Protein AF-A0A9W6HZ97-F1 (afdb_monomer_lite)

Organism: NCBI:txid47481

Secondary structure (DSSP, 8-state):
--TTHHHHHHHHHHHTTSEEEEEETTEEEEEE-HHHHHHHSTTHHHHHHHHHHHTT--TT----------

Foldseek 3Di:
DDPPCVVVVLVVCVVVVQWDWDDDPPDIDIDGPVVVCCVVPPCPVVVVVVVCVVVVHQPVPDDPPPPDDD

Structure (mmCIF, N/CA/C/O backbone):
data_AF-A0A9W6HZ97-F1
#
_entry.id   AF-A0A9W6HZ97-F1
#
loop_
_atom_site.group_PDB
_atom_site.id
_atom_site.type_symbol
_atom_site.label_atom_id
_atom_site.label_alt_id
_atom_site.label_comp_id
_atom_site.label_asym_id
_atom_site.label_entity_id
_atom_site.label_seq_id
_atom_site.pdbx_PDB_ins_code
_atom_site.Cartn_x
_atom_site.Cartn_y
_atom_site.Cartn_z
_atom_site.occupancy
_atom_site.B_iso_or_equiv
_atom_site.auth_seq_id
_atom_site.auth_comp_id
_atom_site.auth_asym_id
_atom_site.auth_atom_id
_atom_site.pdbx_PDB_model_num
ATOM 1 N N . MET A 1 1 ? 10.590 13.467 -4.824 1.00 49.62 1 MET A N 1
ATOM 2 C CA . MET A 1 1 ? 9.157 13.443 -5.203 1.00 49.62 1 MET A CA 1
ATOM 3 C C . MET A 1 1 ? 8.371 14.399 -4.321 1.00 49.62 1 MET A C 1
ATOM 5 O O . MET A 1 1 ? 8.534 14.362 -3.106 1.00 49.62 1 MET A O 1
ATOM 9 N N . ALA A 1 2 ? 7.598 15.309 -4.920 1.00 44.91 2 ALA A N 1
ATOM 10 C CA . ALA A 1 2 ? 6.881 16.359 -4.198 1.00 44.91 2 ALA A CA 1
ATOM 11 C C . ALA A 1 2 ? 5.944 15.774 -3.122 1.00 44.91 2 ALA A C 1
ATOM 13 O O . ALA A 1 2 ? 5.239 14.793 -3.348 1.00 44.91 2 ALA A O 1
ATOM 14 N N . LYS A 1 3 ? 5.916 16.415 -1.949 1.00 52.84 3 LYS A N 1
ATOM 15 C CA . LYS A 1 3 ? 5.171 16.020 -0.736 1.00 52.84 3 LYS A CA 1
ATOM 16 C C . LYS A 1 3 ? 3.654 15.816 -0.953 1.00 52.84 3 LYS A C 1
ATOM 18 O O . LYS A 1 3 ? 2.998 15.223 -0.102 1.00 52.84 3 LYS A O 1
ATOM 23 N N . SER A 1 4 ? 3.108 16.262 -2.088 1.00 50.97 4 SER A N 1
ATOM 24 C CA . SER A 1 4 ? 1.682 16.181 -2.434 1.00 50.97 4 SER A CA 1
ATOM 25 C C . SER A 1 4 ? 1.216 14.840 -3.012 1.00 50.97 4 SER A C 1
ATOM 27 O O . SER A 1 4 ? 0.023 14.554 -2.937 1.00 50.97 4 SER A O 1
ATOM 29 N N . THR A 1 5 ? 2.091 13.984 -3.546 1.00 62.94 5 THR A N 1
ATOM 30 C CA . THR A 1 5 ? 1.634 12.744 -4.211 1.00 62.94 5 THR A CA 1
ATOM 31 C C . THR A 1 5 ? 1.480 11.572 -3.246 1.00 62.94 5 THR A C 1
ATOM 33 O O . THR A 1 5 ? 0.619 10.718 -3.436 1.00 62.94 5 THR A O 1
ATOM 36 N N . LEU A 1 6 ? 2.256 11.543 -2.161 1.00 70.19 6 LEU A N 1
ATOM 37 C CA . LEU A 1 6 ? 2.269 10.422 -1.218 1.00 70.19 6 LEU A CA 1
ATOM 38 C C . LEU A 1 6 ? 0.894 10.200 -0.569 1.00 70.19 6 LEU A C 1
ATOM 40 O O . LEU A 1 6 ? 0.406 9.076 -0.548 1.00 70.19 6 LEU A O 1
ATOM 44 N N . SER A 1 7 ? 0.217 11.261 -0.120 1.00 73.56 7 SER A N 1
ATOM 45 C CA . SER A 1 7 ? -1.140 11.159 0.443 1.00 73.56 7 SER A CA 1
ATOM 46 C C . SER A 1 7 ? -2.156 10.613 -0.562 1.00 73.56 7 SER A C 1
ATOM 48 O O . SER A 1 7 ? -3.055 9.863 -0.182 1.00 73.56 7 SER A O 1
ATOM 50 N N . HIS A 1 8 ? -2.008 10.968 -1.842 1.00 78.69 8 HIS A N 1
ATOM 51 C CA . HIS A 1 8 ? -2.862 10.454 -2.907 1.00 78.69 8 HIS A CA 1
ATOM 52 C C . HIS A 1 8 ? -2.601 8.961 -3.147 1.00 78.69 8 HIS A C 1
ATOM 54 O O . HIS A 1 8 ? -3.540 8.171 -3.090 1.00 78.69 8 HIS A O 1
ATOM 60 N N . HIS A 1 9 ? -1.338 8.551 -3.295 1.00 79.62 9 HIS A N 1
ATOM 61 C CA . HIS A 1 9 ? -0.974 7.138 -3.449 1.00 79.62 9 HIS A CA 1
ATOM 62 C C . HIS A 1 9 ? -1.418 6.294 -2.251 1.00 79.62 9 HIS A C 1
ATOM 64 O O . HIS A 1 9 ? -2.002 5.232 -2.435 1.00 79.62 9 HIS A O 1
ATOM 70 N N . LEU A 1 10 ? -1.234 6.780 -1.021 1.00 78.88 10 LEU A N 1
ATOM 71 C CA . LEU A 1 10 ? -1.707 6.088 0.179 1.00 78.88 10 LEU A CA 1
ATOM 72 C C . LEU A 1 10 ? -3.230 5.923 0.204 1.00 78.88 10 LEU A C 1
ATOM 74 O O . LEU A 1 10 ? -3.724 4.904 0.683 1.00 78.88 10 LEU A O 1
ATOM 78 N N . ARG A 1 11 ? -3.982 6.903 -0.308 1.00 82.31 11 ARG A N 1
ATOM 79 C CA . ARG A 1 11 ? -5.438 6.790 -0.440 1.00 82.31 11 ARG A CA 1
ATOM 80 C C . ARG A 1 11 ? -5.810 5.709 -1.447 1.00 82.31 11 ARG A C 1
ATOM 82 O O . ARG A 1 11 ? -6.588 4.832 -1.105 1.00 82.31 11 ARG A O 1
ATOM 89 N N . VAL A 1 12 ? -5.181 5.709 -2.621 1.00 85.62 12 VAL A N 1
ATOM 90 C CA . VAL A 1 12 ? -5.391 4.680 -3.651 1.00 85.62 12 VAL A CA 1
ATOM 91 C C . VAL A 1 12 ? -5.061 3.282 -3.113 1.00 85.62 12 VAL A C 1
ATOM 93 O O . VAL A 1 12 ? -5.848 2.355 -3.277 1.00 85.62 12 VAL A O 1
ATOM 96 N N . LEU A 1 13 ? -3.944 3.126 -2.396 1.00 83.44 13 LEU A N 1
ATOM 97 C CA . LEU A 1 13 ? -3.558 1.854 -1.775 1.00 83.44 13 LEU A CA 1
ATOM 98 C C . LEU A 1 13 ? -4.523 1.417 -0.662 1.00 83.44 13 LEU A C 1
ATOM 100 O O . LEU A 1 13 ? -4.686 0.221 -0.416 1.00 83.44 13 LEU A O 1
ATOM 104 N N . ARG A 1 14 ? -5.144 2.360 0.051 1.00 82.88 14 ARG A N 1
ATOM 105 C CA . ARG A 1 14 ? -6.182 2.062 1.045 1.00 82.88 14 ARG A CA 1
ATOM 106 C C . ARG A 1 14 ? -7.475 1.618 0.369 1.00 82.88 14 ARG A C 1
ATOM 108 O O . ARG A 1 14 ? -8.045 0.615 0.783 1.00 82.88 14 ARG A O 1
ATOM 115 N N . ASP A 1 15 ? -7.901 2.332 -0.666 1.00 82.88 15 ASP A N 1
ATOM 116 C CA . ASP A 1 15 ? -9.141 2.057 -1.397 1.00 82.88 15 ASP A CA 1
ATOM 117 C C . ASP A 1 15 ? -9.054 0.719 -2.150 1.00 82.88 15 ASP A C 1
ATOM 119 O O . ASP A 1 15 ? -10.016 -0.042 -2.186 1.00 82.88 15 ASP A O 1
ATOM 123 N N . ALA A 1 16 ? -7.863 0.360 -2.640 1.00 81.25 16 ALA A N 1
ATOM 124 C CA . ALA A 1 16 ? -7.565 -0.964 -3.186 1.00 81.25 16 ALA A CA 1
ATOM 125 C C . ALA A 1 16 ? -7.512 -2.083 -2.118 1.00 81.25 16 ALA A C 1
ATOM 127 O O . ALA A 1 16 ? -7.322 -3.254 -2.449 1.00 81.25 16 ALA A O 1
ATOM 128 N N . GLY A 1 17 ? -7.645 -1.749 -0.829 1.00 81.75 17 GLY A N 1
ATOM 129 C CA . GLY A 1 17 ? -7.613 -2.700 0.285 1.00 81.75 17 GLY A CA 1
ATOM 130 C C . GLY A 1 17 ? -6.220 -3.236 0.632 1.00 81.75 17 GLY A C 1
ATOM 131 O O . GLY A 1 17 ? -6.109 -4.170 1.428 1.00 81.75 17 GLY A O 1
ATOM 132 N N . LEU A 1 18 ? -5.161 -2.653 0.061 1.00 81.94 18 LEU A N 1
ATOM 133 C CA . LEU A 1 18 ? -3.771 -3.088 0.230 1.00 81.94 18 LEU A CA 1
ATOM 134 C C . LEU A 1 18 ? -3.176 -2.588 1.553 1.00 81.94 18 LEU A C 1
ATOM 136 O O . LEU A 1 18 ? -2.376 -3.273 2.193 1.00 81.94 18 LEU A O 1
ATOM 140 N N . THR A 1 19 ? -3.590 -1.398 1.991 1.00 85.56 19 THR A N 1
ATOM 141 C CA . THR A 1 19 ? -3.124 -0.772 3.235 1.00 85.56 19 THR A CA 1
ATOM 142 C C . THR A 1 19 ? -4.278 -0.450 4.174 1.00 85.56 19 THR A C 1
ATOM 144 O O . THR A 1 19 ? -5.390 -0.141 3.752 1.00 85.56 19 THR A O 1
ATOM 147 N N . ARG A 1 20 ? -4.006 -0.489 5.478 1.00 83.81 20 ARG A N 1
ATOM 148 C CA . ARG A 1 20 ? -4.910 -0.028 6.528 1.00 83.81 20 ARG A CA 1
ATOM 149 C C . ARG A 1 20 ? -4.313 1.192 7.201 1.00 83.81 20 ARG A C 1
ATOM 151 O O . ARG A 1 20 ? -3.117 1.241 7.465 1.00 83.81 20 ARG A O 1
ATOM 158 N N . THR A 1 21 ? -5.151 2.170 7.511 1.00 83.44 21 THR A N 1
ATOM 159 C CA . THR A 1 21 ? -4.728 3.354 8.255 1.00 83.44 21 THR A CA 1
ATOM 160 C C . THR A 1 21 ? -5.311 3.323 9.661 1.00 83.44 21 THR A C 1
ATOM 162 O O . THR A 1 21 ? -6.505 3.081 9.829 1.00 83.44 21 THR A O 1
ATOM 165 N N . ARG A 1 22 ? -4.470 3.568 10.664 1.00 83.62 22 ARG A N 1
ATOM 166 C CA . ARG A 1 22 ? -4.843 3.728 12.070 1.00 83.62 22 ARG A CA 1
ATOM 167 C C . ARG A 1 22 ? -4.441 5.132 12.506 1.00 83.62 22 ARG A C 1
ATOM 169 O O . ARG A 1 22 ? -3.286 5.515 12.353 1.00 83.62 22 ARG A O 1
ATOM 176 N N . GLN A 1 23 ? -5.391 5.902 13.021 1.00 84.06 23 GLN A N 1
ATOM 177 C CA . GLN A 1 23 ? -5.096 7.191 13.642 1.00 84.06 23 GLN A CA 1
ATOM 178 C C . GLN A 1 23 ? -4.907 6.981 15.144 1.00 84.06 23 GLN A C 1
ATOM 180 O O . GLN A 1 23 ? -5.755 6.367 15.785 1.00 84.06 23 GLN A O 1
ATOM 185 N N . GLU A 1 24 ? -3.804 7.482 15.692 1.00 84.44 24 GLU A N 1
ATOM 186 C CA . GLU A 1 24 ? -3.570 7.561 17.135 1.00 84.44 24 GLU A CA 1
ATOM 187 C C . GLU A 1 24 ? -3.213 9.002 17.495 1.00 84.44 24 GLU A C 1
ATOM 189 O O . GLU A 1 24 ? -2.110 9.484 17.220 1.00 84.44 24 GLU A O 1
ATOM 194 N N . GLY A 1 25 ? -4.181 9.712 18.079 1.00 86.38 25 GLY A N 1
ATOM 195 C CA . GLY A 1 25 ? -4.048 11.133 18.388 1.00 86.38 25 GLY A CA 1
ATOM 196 C C . GLY A 1 25 ? -3.767 11.956 17.129 1.00 86.38 25 GLY A C 1
ATOM 197 O O . GLY A 1 25 ? -4.562 11.963 16.194 1.00 86.38 25 GLY A O 1
ATOM 198 N N . THR A 1 26 ? -2.621 12.636 17.095 1.00 83.88 26 THR A N 1
ATOM 199 C CA . THR A 1 26 ? -2.168 13.453 15.955 1.00 83.88 26 THR A CA 1
ATOM 200 C C . THR A 1 26 ? -1.358 12.671 14.918 1.00 83.88 26 THR A C 1
ATOM 202 O O . THR A 1 26 ? -0.930 13.241 13.914 1.00 83.88 26 THR A O 1
ATOM 205 N N . ARG A 1 27 ? -1.118 11.372 15.140 1.00 80.94 27 ARG A N 1
ATOM 206 C CA . ARG A 1 27 ? -0.303 10.531 14.257 1.00 80.94 27 ARG A CA 1
ATOM 207 C C . ARG A 1 27 ? -1.178 9.624 13.403 1.00 80.94 27 ARG A C 1
ATOM 209 O O . ARG A 1 27 ? -2.105 8.975 13.881 1.00 80.94 27 ARG A O 1
ATOM 216 N N . CYS A 1 28 ? -0.834 9.555 12.123 1.00 80.38 28 CYS A N 1
ATOM 217 C CA . CYS A 1 28 ? -1.458 8.674 11.149 1.00 80.38 28 CYS A CA 1
ATOM 218 C C . CYS A 1 28 ? -0.491 7.531 10.830 1.00 80.38 28 CYS A C 1
ATOM 220 O O . CYS A 1 28 ? 0.585 7.763 10.281 1.00 80.38 28 CYS A O 1
ATOM 222 N N . PHE A 1 29 ? -0.867 6.307 11.185 1.00 82.50 29 PHE A N 1
ATOM 223 C CA . PHE A 1 29 ? -0.103 5.100 10.902 1.00 82.50 29 PHE A CA 1
ATOM 224 C C . PHE A 1 29 ? -0.702 4.372 9.709 1.00 82.50 29 PHE A C 1
ATOM 226 O O . PHE A 1 29 ? -1.910 4.142 9.658 1.00 82.50 29 PHE A O 1
ATOM 233 N N . VAL A 1 30 ? 0.143 3.971 8.763 1.00 82.81 30 VAL A N 1
ATOM 234 C CA . VAL A 1 30 ? -0.254 3.135 7.629 1.00 82.81 30 VAL A CA 1
ATOM 235 C C . VAL A 1 30 ? 0.424 1.782 7.754 1.00 82.81 30 VAL A C 1
ATOM 237 O O . VAL A 1 30 ? 1.633 1.701 7.936 1.00 82.81 30 VAL A O 1
ATOM 240 N N . ILE A 1 31 ? -0.374 0.726 7.668 1.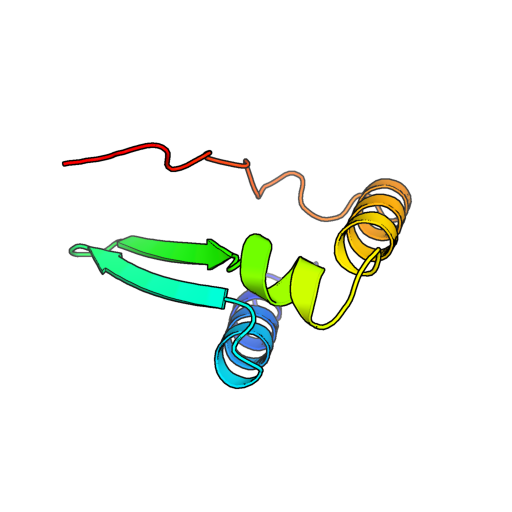00 84.38 31 ILE A N 1
ATOM 241 C CA . ILE A 1 31 ? 0.048 -0.662 7.819 1.00 84.38 31 ILE A CA 1
ATOM 242 C C . ILE A 1 31 ? -0.285 -1.391 6.521 1.00 84.38 31 ILE A C 1
ATOM 244 O O . ILE A 1 31 ? -1.425 -1.354 6.056 1.00 84.38 31 ILE A O 1
ATOM 248 N N . LEU A 1 32 ? 0.698 -2.063 5.933 1.00 83.88 32 LEU A N 1
ATOM 249 C CA . LEU A 1 32 ? 0.507 -2.865 4.728 1.00 83.88 32 LEU A CA 1
ATOM 250 C C . LEU A 1 32 ? -0.031 -4.254 5.098 1.00 83.88 32 LEU A C 1
ATOM 252 O O . LEU A 1 32 ? 0.548 -4.939 5.944 1.00 83.88 32 LEU A O 1
ATOM 256 N N . ARG A 1 33 ? -1.102 -4.713 4.439 1.00 83.94 33 ARG A N 1
ATOM 257 C CA . 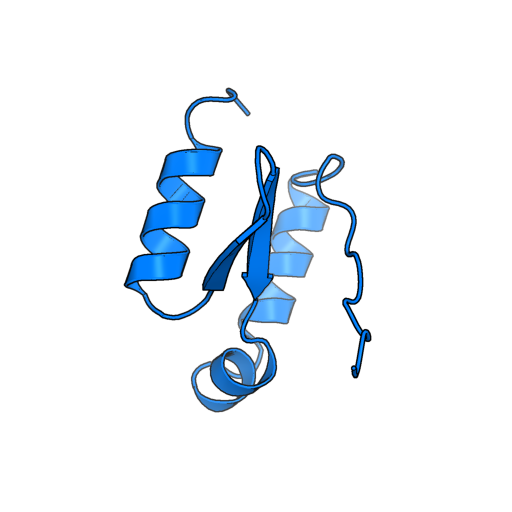ARG A 1 33 ? -1.682 -6.052 4.653 1.00 83.94 33 ARG A CA 1
ATOM 258 C C . ARG A 1 33 ? -0.892 -7.118 3.889 1.00 83.94 33 ARG A C 1
ATOM 260 O O . ARG A 1 33 ? -1.427 -7.783 3.008 1.00 83.94 33 ARG A 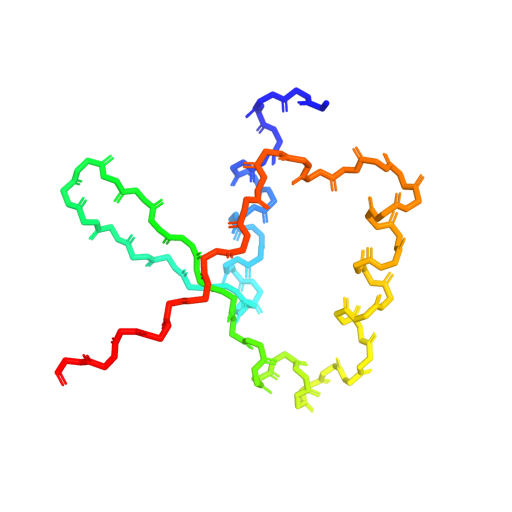O 1
ATOM 267 N N . ARG A 1 34 ? 0.397 -7.267 4.221 1.00 79.44 34 ARG A N 1
ATOM 268 C CA 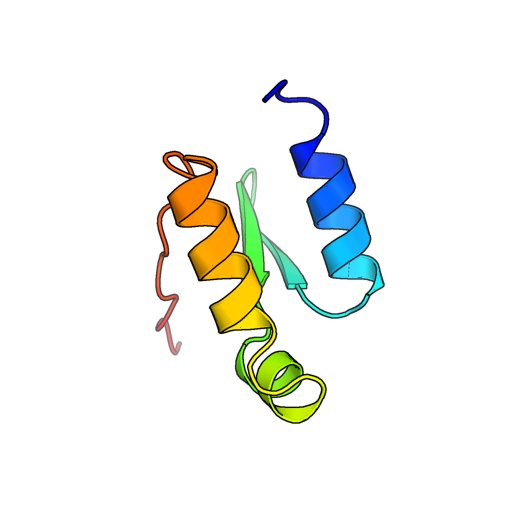. ARG A 1 34 ? 1.367 -8.105 3.485 1.00 79.44 34 ARG A CA 1
ATOM 269 C C . ARG A 1 34 ? 0.849 -9.513 3.177 1.00 79.44 34 ARG A C 1
ATOM 271 O O . ARG A 1 34 ? 0.964 -9.947 2.041 1.00 79.44 34 ARG A O 1
ATOM 278 N N . GLN A 1 35 ? 0.249 -10.200 4.151 1.00 80.38 35 GLN A N 1
ATOM 279 C CA . GLN A 1 35 ? -0.244 -11.571 3.961 1.00 80.38 35 GLN A CA 1
ATOM 280 C C . GLN A 1 35 ? -1.353 -11.675 2.906 1.00 80.38 35 GLN A C 1
ATOM 282 O O . GLN A 1 35 ? -1.315 -12.547 2.042 1.00 80.38 35 GLN A O 1
ATOM 287 N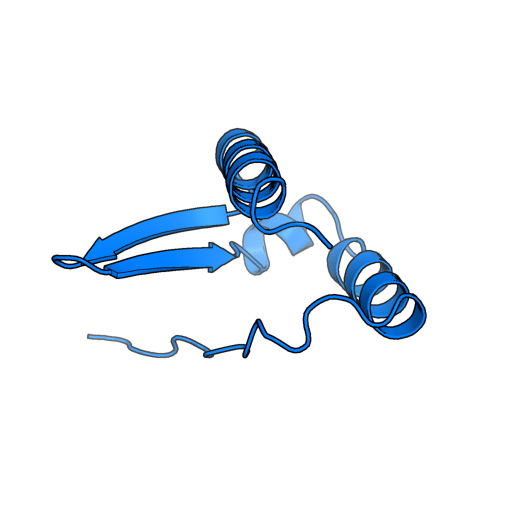 N . GLU A 1 36 ? -2.329 -10.771 2.938 1.00 81.75 36 GLU A N 1
ATOM 288 C CA . GLU A 1 36 ? -3.442 -10.781 1.982 1.00 81.75 36 GLU A CA 1
ATOM 289 C C . GLU A 1 36 ? -2.995 -10.358 0.591 1.00 81.75 36 GLU A C 1
ATOM 291 O O . GLU A 1 36 ? -3.435 -10.926 -0.407 1.00 81.75 36 GLU A O 1
ATOM 296 N N . LEU A 1 37 ? -2.079 -9.392 0.539 1.00 81.62 37 LEU A N 1
ATOM 297 C CA . LEU A 1 37 ? -1.453 -8.936 -0.691 1.00 81.62 37 LEU A CA 1
ATOM 298 C C . LEU A 1 37 ? -0.670 -10.068 -1.350 1.00 81.62 37 LEU A C 1
ATOM 300 O O . LEU A 1 37 ? -0.866 -10.329 -2.528 1.00 81.62 37 LEU A O 1
ATOM 304 N N . GLN A 1 38 ? 0.129 -10.798 -0.573 1.00 82.19 38 GLN A N 1
ATOM 305 C CA . GLN A 1 38 ? 0.883 -11.951 -1.055 1.00 82.19 38 GLN A CA 1
ATOM 306 C C . GLN A 1 38 ? -0.032 -13.099 -1.503 1.00 82.19 38 GLN A C 1
ATOM 308 O O . GLN A 1 38 ? 0.293 -13.799 -2.455 1.00 82.19 38 GLN A O 1
ATOM 313 N N . THR A 1 39 ? -1.179 -13.283 -0.841 1.00 83.94 39 THR A N 1
ATOM 314 C CA . THR A 1 39 ? -2.159 -14.321 -1.200 1.00 83.94 39 THR A CA 1
ATOM 315 C C . THR A 1 39 ? -2.872 -14.001 -2.515 1.00 83.94 39 THR A C 1
ATOM 317 O O . THR A 1 39 ? -3.085 -14.894 -3.329 1.00 83.94 39 THR A O 1
ATOM 320 N N . ARG A 1 40 ? -3.253 -12.735 -2.741 1.00 83.12 40 ARG A N 1
ATOM 321 C CA . ARG A 1 40 ? -3.960 -12.306 -3.963 1.00 83.12 40 ARG A CA 1
ATOM 322 C C . ARG A 1 40 ? -3.021 -12.009 -5.136 1.00 83.12 40 ARG A C 1
ATOM 324 O O . ARG A 1 40 ? -3.399 -12.231 -6.279 1.00 83.12 40 ARG A O 1
ATOM 331 N N . PHE A 1 41 ? -1.825 -11.502 -4.850 1.00 79.50 41 PHE A N 1
ATOM 332 C CA . PHE A 1 41 ? -0.827 -11.051 -5.822 1.00 79.50 41 PHE A CA 1
ATOM 333 C C . PHE A 1 41 ? 0.576 -11.523 -5.402 1.00 79.50 41 PHE A C 1
ATOM 335 O O . PHE A 1 41 ? 1.394 -10.728 -4.921 1.00 79.50 41 PHE A O 1
ATOM 342 N N . PRO A 1 42 ? 0.875 -12.823 -5.551 1.00 81.88 42 PRO A N 1
ATOM 343 C CA . PRO A 1 42 ? 2.171 -13.369 -5.174 1.00 81.88 42 PRO A CA 1
ATOM 344 C C . PRO A 1 42 ? 3.290 -12.735 -6.010 1.00 81.88 42 PRO A C 1
ATOM 346 O O . PRO A 1 42 ? 3.209 -12.667 -7.233 1.00 81.88 42 PRO A O 1
ATOM 349 N N . GLY A 1 43 ? 4.339 -12.249 -5.343 1.00 82.06 43 GLY A N 1
ATOM 350 C CA . GLY A 1 43 ? 5.531 -11.687 -5.997 1.00 82.06 43 GLY A CA 1
ATOM 351 C C . GLY A 1 43 ? 5.428 -10.211 -6.400 1.00 82.06 43 GLY A C 1
ATOM 352 O O . GLY A 1 43 ? 6.459 -9.578 -6.612 1.00 82.06 43 GLY A O 1
ATOM 353 N N . LEU A 1 44 ? 4.228 -9.620 -6.400 1.00 83.75 44 LEU A N 1
ATOM 354 C CA . LEU A 1 44 ? 4.038 -8.199 -6.717 1.00 83.75 44 LEU A CA 1
ATOM 355 C C . LEU A 1 44 ? 4.821 -7.296 -5.760 1.00 83.75 44 LEU A C 1
ATOM 357 O O . LEU A 1 44 ? 5.482 -6.358 -6.190 1.00 83.75 44 LEU A O 1
ATOM 361 N N . LEU A 1 45 ? 4.770 -7.595 -4.459 1.00 82.94 45 LEU A N 1
ATOM 362 C CA . LEU A 1 45 ? 5.455 -6.783 -3.458 1.00 82.94 45 LEU A CA 1
ATOM 363 C C . LEU A 1 45 ? 6.974 -6.798 -3.663 1.00 82.94 45 LEU A C 1
ATOM 365 O O . LEU A 1 45 ? 7.599 -5.756 -3.524 1.00 82.94 45 LEU A O 1
ATOM 369 N N . GLN A 1 46 ? 7.559 -7.943 -4.031 1.00 85.12 46 GLN A N 1
ATOM 370 C CA . GLN A 1 46 ? 8.990 -8.005 -4.336 1.00 85.12 46 GLN A CA 1
ATOM 371 C C . GLN A 1 46 ? 9.341 -7.208 -5.590 1.00 85.12 46 GLN A C 1
ATOM 373 O O . GLN A 1 46 ? 10.299 -6.448 -5.557 1.00 85.12 46 GLN A O 1
ATOM 378 N N . ALA A 1 47 ? 8.550 -7.329 -6.660 1.00 86.94 47 ALA A N 1
ATOM 379 C CA . ALA A 1 47 ? 8.782 -6.574 -7.890 1.00 86.94 47 ALA A CA 1
ATOM 380 C C . ALA A 1 47 ? 8.712 -5.054 -7.654 1.00 86.94 47 ALA A C 1
ATOM 382 O O . ALA A 1 47 ? 9.564 -4.311 -8.130 1.00 86.94 47 ALA A O 1
ATOM 383 N N . VAL A 1 48 ? 7.730 -4.596 -6.872 1.00 83.69 48 VAL A N 1
ATOM 384 C CA . VAL A 1 48 ? 7.579 -3.174 -6.524 1.00 83.69 48 VAL A CA 1
ATOM 385 C C . VAL A 1 48 ? 8.712 -2.691 -5.617 1.00 83.69 48 VAL A C 1
ATOM 387 O O . VAL A 1 48 ? 9.182 -1.574 -5.793 1.00 83.69 48 VAL A O 1
ATOM 390 N N . LEU A 1 49 ? 9.157 -3.506 -4.656 1.00 83.56 49 LEU A N 1
ATOM 391 C CA . LEU A 1 49 ? 10.285 -3.152 -3.789 1.00 83.56 49 LEU A CA 1
ATOM 392 C C . LEU A 1 49 ? 11.598 -3.067 -4.576 1.00 83.56 49 LEU A C 1
ATOM 394 O O . LEU A 1 49 ? 12.324 -2.100 -4.394 1.00 83.56 49 LEU A O 1
ATOM 398 N N . ALA A 1 50 ? 11.854 -4.009 -5.487 1.00 85.38 50 ALA A N 1
ATOM 399 C CA . ALA A 1 50 ? 13.033 -3.978 -6.352 1.00 85.38 50 ALA A CA 1
ATOM 400 C C . ALA A 1 50 ? 13.051 -2.730 -7.253 1.00 85.38 50 ALA A C 1
ATOM 402 O O . ALA A 1 50 ? 14.070 -2.055 -7.351 1.00 85.38 50 ALA A O 1
ATOM 403 N N . ALA A 1 51 ? 11.906 -2.370 -7.847 1.00 85.38 51 ALA A N 1
ATOM 404 C CA . ALA A 1 51 ? 11.784 -1.142 -8.633 1.00 85.38 51 ALA A CA 1
ATOM 405 C C . ALA A 1 51 ? 11.975 0.122 -7.774 1.00 85.38 51 ALA A C 1
ATOM 407 O O . ALA A 1 51 ? 12.606 1.082 -8.202 1.00 85.38 51 ALA A O 1
ATOM 408 N N . ALA A 1 52 ? 11.464 0.125 -6.538 1.00 82.19 52 ALA A N 1
ATOM 409 C CA . ALA A 1 52 ? 11.651 1.246 -5.619 1.00 82.19 52 ALA A CA 1
ATOM 410 C C . ALA A 1 52 ? 13.119 1.429 -5.196 1.00 82.19 52 ALA A C 1
ATOM 412 O O . ALA A 1 52 ? 13.550 2.569 -5.024 1.00 82.19 52 ALA A O 1
ATOM 413 N N . GLU A 1 53 ? 13.877 0.336 -5.044 1.00 82.38 53 GLU A N 1
ATOM 414 C CA . GLU A 1 53 ? 15.327 0.378 -4.812 1.00 82.38 53 GLU A CA 1
ATOM 415 C C . GLU A 1 53 ? 16.078 0.939 -6.026 1.00 82.38 53 GLU A C 1
ATOM 417 O O . GLU A 1 53 ? 16.969 1.768 -5.858 1.00 82.38 53 GLU A O 1
ATOM 422 N N . GLU A 1 54 ? 15.695 0.541 -7.242 1.00 83.50 54 GLU A N 1
ATOM 423 C CA . GLU A 1 54 ? 16.304 1.030 -8.486 1.00 83.50 54 GLU A CA 1
ATOM 424 C C . GLU A 1 54 ? 16.033 2.525 -8.728 1.00 83.50 54 GLU A C 1
ATOM 426 O O . GLU A 1 54 ? 16.921 3.262 -9.155 1.00 83.50 54 GLU A O 1
ATOM 431 N N . GLU A 1 55 ? 14.827 2.998 -8.405 1.00 80.62 55 GLU A N 1
ATOM 432 C CA . GLU A 1 55 ? 14.430 4.404 -8.551 1.00 80.62 55 GLU A CA 1
ATOM 433 C C . GLU A 1 55 ? 14.822 5.296 -7.347 1.00 80.62 55 GLU A C 1
ATOM 435 O O . GLU A 1 55 ? 14.507 6.490 -7.336 1.00 80.62 55 GLU A O 1
ATOM 440 N N . ASP A 1 56 ? 15.493 4.741 -6.329 1.00 74.81 56 ASP A N 1
ATOM 441 C CA . ASP A 1 56 ? 15.879 5.417 -5.07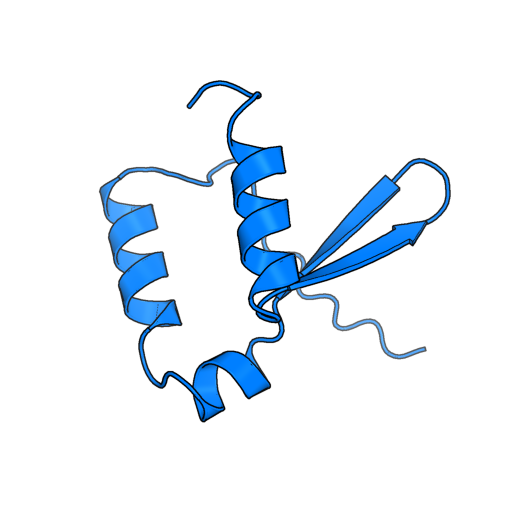7 1.00 74.81 56 ASP A CA 1
ATOM 442 C C . ASP A 1 56 ? 14.697 6.115 -4.360 1.00 74.81 56 ASP A C 1
ATOM 444 O O . ASP A 1 56 ? 14.757 7.253 -3.873 1.00 74.81 56 ASP A O 1
ATOM 448 N N . ILE A 1 57 ? 13.551 5.429 -4.310 1.00 74.00 57 ILE A N 1
ATOM 449 C CA . ILE A 1 57 ? 12.310 5.953 -3.735 1.00 74.00 57 ILE A CA 1
ATOM 450 C C . ILE A 1 57 ? 12.051 5.301 -2.379 1.00 74.00 57 ILE A C 1
ATOM 452 O O . ILE A 1 57 ? 12.024 4.086 -2.236 1.00 74.00 57 ILE A O 1
ATOM 456 N N . GLY A 1 58 ? 11.745 6.123 -1.368 1.00 68.25 58 GLY A N 1
ATOM 457 C CA . GLY A 1 58 ? 11.280 5.623 -0.070 1.00 68.25 58 GLY A CA 1
ATOM 458 C C . GLY A 1 58 ? 12.310 5.658 1.056 1.00 68.25 58 GLY A C 1
ATOM 459 O O . GLY A 1 58 ? 11.999 5.181 2.139 1.00 68.25 58 GLY A O 1
ATOM 460 N N . HIS A 1 59 ? 13.453 6.328 0.880 1.00 67.75 59 HIS A N 1
ATOM 461 C CA . HIS A 1 59 ? 14.450 6.560 1.943 1.00 67.75 59 HIS A CA 1
ATOM 462 C C . HIS A 1 59 ? 13.876 7.144 3.253 1.00 67.75 59 HIS A C 1
ATOM 464 O O . HIS A 1 59 ? 14.390 6.899 4.341 1.00 67.75 59 HIS A O 1
ATOM 470 N N . GLN A 1 60 ? 12.781 7.906 3.168 1.00 66.12 60 GLN A N 1
ATOM 471 C CA . GLN A 1 60 ? 12.072 8.467 4.328 1.00 66.12 60 GLN A CA 1
ATOM 472 C C . GLN A 1 60 ? 11.091 7.490 5.005 1.00 66.12 60 GLN A C 1
ATOM 474 O O . GLN A 1 60 ? 10.525 7.806 6.051 1.00 66.12 60 GLN A O 1
ATOM 479 N N . VAL A 1 61 ? 10.827 6.332 4.395 1.00 65.56 61 VAL A N 1
ATOM 480 C CA . VAL A 1 61 ? 9.860 5.333 4.856 1.00 65.56 61 VAL A CA 1
ATOM 481 C C . VAL A 1 61 ? 10.622 4.204 5.538 1.00 65.56 61 VAL A C 1
ATOM 483 O O . VAL A 1 61 ? 11.035 3.233 4.915 1.00 65.56 61 VAL A O 1
ATOM 486 N N . SER A 1 62 ? 10.808 4.315 6.850 1.00 62.38 62 SER A N 1
ATOM 487 C CA . SER A 1 62 ? 11.385 3.219 7.628 1.00 62.38 62 SER A CA 1
ATOM 488 C C . SER A 1 62 ? 10.331 2.142 7.882 1.00 62.38 62 SER A C 1
ATOM 490 O O . SER A 1 62 ? 9.242 2.429 8.390 1.00 62.38 62 SER A O 1
ATOM 492 N N . VAL A 1 63 ? 10.663 0.888 7.570 1.00 60.00 63 VAL A N 1
ATOM 493 C CA . VAL A 1 63 ? 9.842 -0.269 7.936 1.00 60.00 63 VAL A CA 1
ATOM 494 C C . VAL A 1 63 ? 9.889 -0.413 9.454 1.00 60.00 63 VAL A C 1
ATOM 496 O O . VAL A 1 63 ? 10.806 -1.006 10.013 1.00 60.00 63 VAL A O 1
ATOM 499 N N . LYS A 1 64 ? 8.895 0.143 10.150 1.00 61.41 64 LYS A N 1
ATOM 500 C CA . LYS A 1 64 ? 8.586 -0.322 11.499 1.00 61.41 64 LYS A CA 1
ATOM 501 C C . LYS A 1 64 ? 7.789 -1.605 11.354 1.00 61.41 64 LYS A C 1
ATOM 503 O O . LYS A 1 64 ? 6.603 -1.563 11.028 1.00 61.41 64 LYS A O 1
ATOM 508 N N . ASP A 1 65 ? 8.452 -2.735 11.579 1.00 54.69 65 ASP A N 1
ATOM 509 C CA . ASP A 1 65 ? 7.752 -3.989 11.814 1.00 54.69 65 ASP A CA 1
ATOM 510 C C . ASP A 1 65 ? 6.953 -3.809 13.108 1.00 54.69 65 ASP A C 1
ATOM 512 O O . ASP A 1 65 ? 7.487 -3.819 14.215 1.00 54.69 65 ASP A O 1
ATOM 516 N N . ALA A 1 66 ? 5.667 -3.491 12.960 1.00 54.72 66 ALA A N 1
ATOM 517 C CA . ALA A 1 66 ? 4.739 -3.392 14.071 1.00 54.72 66 ALA A CA 1
ATOM 518 C C . ALA A 1 66 ? 4.362 -4.807 14.529 1.00 54.72 66 ALA A C 1
ATOM 520 O O . ALA A 1 66 ? 3.199 -5.200 14.482 1.00 54.72 66 ALA A O 1
ATOM 521 N N . ALA A 1 67 ? 5.352 -5.571 14.985 1.00 47.16 67 ALA A N 1
ATOM 522 C CA . ALA A 1 67 ? 5.139 -6.625 15.955 1.00 47.16 67 ALA A CA 1
ATOM 523 C C . ALA A 1 67 ? 4.919 -5.951 17.317 1.00 47.16 67 ALA A C 1
ATOM 525 O O . ALA A 1 67 ? 5.808 -5.888 18.158 1.00 47.16 67 ALA A O 1
ATOM 526 N N . GLN A 1 68 ? 3.726 -5.394 17.521 1.00 45.50 68 GLN A N 1
ATOM 527 C CA . GLN A 1 68 ? 3.241 -5.095 18.864 1.00 45.50 68 GLN A CA 1
ATOM 528 C C . GLN A 1 68 ? 1.952 -5.897 19.068 1.00 45.50 68 GLN A C 1
ATOM 530 O O . GLN A 1 68 ? 0.863 -5.392 18.778 1.00 45.50 68 GLN A O 1
ATOM 535 N N . PRO A 1 69 ? 2.049 -7.174 19.483 1.00 44.66 69 PRO A N 1
ATOM 536 C CA . PRO A 1 69 ? 0.936 -7.799 20.173 1.00 44.66 69 PRO A CA 1
ATOM 537 C C . PRO A 1 69 ? 0.696 -7.024 21.478 1.00 44.66 69 PRO A C 1
ATOM 539 O O . PRO A 1 69 ? 1.647 -6.586 22.132 1.00 44.66 69 PRO A O 1
ATOM 542 N N . ALA A 1 70 ? -0.582 -6.780 21.762 1.00 38.81 70 ALA A N 1
ATOM 543 C CA . ALA A 1 70 ? -1.057 -6.316 23.060 1.00 38.81 70 ALA A CA 1
ATOM 544 C C . ALA A 1 70 ? -0.780 -7.365 24.145 1.00 38.81 70 ALA A C 1
ATOM 546 O O . ALA A 1 70 ? -0.722 -8.565 23.787 1.00 38.81 70 ALA A O 1
#

Radius of gyration: 13.14 Å; chains: 1; bounding box: 25×31×32 Å

Sequence (70 aa):
MAKSTLSHHLRVLRDAGLTRTRQEGTRCFVILRRQELQTRFPGLLQAVLAAAEEEDIGHQVSVKDAAQPA

pLDDT: mean 75.22, std 12.77, range [38.81, 86.94]

InterPro domains:
  IPR001845 HTH ArsR-type DNA-binding domain [PF01022] (1-18)
  IPR001845 HTH ArsR-type DNA-binding domain [PR00778] (2-17)
  IPR001845 HTH ArsR-type DNA-binding domain [PR00778] (17-32)
  IPR001845 HTH ArsR-type DNA-binding domain [PS50987] (1-56)
  IPR036388 Winged helix-like DNA-binding domain superfamily [G3DSA:1.10.10.10] (1-67)
  IPR036390 Winged helix DNA-binding domain superfamily [SSF46785] (1-46)